Protein AF-A0A0A9WDW1-F1 (afdb_monomer_lite)

Sequence (105 aa):
MSRFLSSVKDNNLRFVALELFNQYATLYNDTVQEHQTVILSCLKDTDLYIRRRALRLTVRLINADNVRLLVPDLIAYLHVCVDELREEVTRQICDVIETQSPSEE

Organism: Lygus hesperus (NCBI:txid30085)

InterPro domains:
  IPR002553 Clathrin/coatomer adapt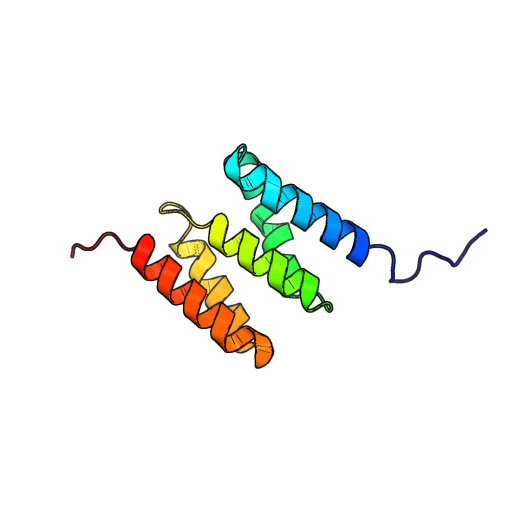or, adaptin-like, N-terminal [PF01602] (3-100)
  IPR011989 Armadillo-like helical [G3DSA:1.25.10.10] (1-105)
  IPR016024 Armadillo-type fold [SSF48371] (5-101)
  IPR050840 Adaptor Complexes Large Subunit [PTHR22780] (2-104)

pLDDT: mean 82.16, std 13.89, range [39.56, 94.81]

Structure (mmCIF, N/CA/C/O backbone):
data_AF-A0A0A9WDW1-F1
#
_entry.id   AF-A0A0A9WDW1-F1
#
loop_
_atom_site.group_PDB
_atom_site.id
_atom_site.type_symbol
_atom_site.label_atom_id
_atom_site.label_alt_id
_atom_site.label_comp_id
_atom_site.label_asym_id
_atom_site.label_entity_id
_atom_site.label_seq_id
_atom_site.pdbx_PDB_ins_code
_atom_site.Cartn_x
_atom_site.Cartn_y
_atom_site.Cartn_z
_atom_site.occupancy
_atom_site.B_iso_or_equiv
_atom_site.auth_seq_id
_atom_site.auth_comp_id
_atom_site.auth_asym_id
_atom_site.auth_atom_id
_atom_site.pdbx_PDB_model_num
ATOM 1 N N . MET A 1 1 ? 17.239 20.654 -28.107 1.00 41.22 1 MET A N 1
ATOM 2 C CA . MET A 1 1 ? 16.685 20.543 -26.736 1.00 41.22 1 MET A CA 1
ATOM 3 C C . MET A 1 1 ? 15.321 19.849 -26.754 1.00 41.22 1 MET A C 1
ATOM 5 O O . MET A 1 1 ? 14.325 20.402 -26.317 1.00 41.22 1 MET A O 1
ATOM 9 N N . SER A 1 2 ? 15.251 18.638 -27.299 1.00 46.22 2 SER A N 1
ATOM 10 C CA . SER A 1 2 ? 14.019 17.848 -27.358 1.00 46.22 2 SER A CA 1
ATOM 11 C C . SER A 1 2 ? 14.440 16.387 -27.496 1.00 46.22 2 SER A C 1
ATOM 13 O O . SER A 1 2 ? 15.377 16.134 -28.250 1.00 46.22 2 SER A O 1
ATOM 15 N N . ARG A 1 3 ? 13.786 15.469 -26.767 1.00 50.03 3 ARG A N 1
ATOM 16 C CA . ARG A 1 3 ? 14.089 14.019 -26.610 1.00 50.03 3 ARG A CA 1
ATOM 17 C C . ARG A 1 3 ? 14.959 13.575 -25.417 1.00 50.03 3 ARG A C 1
ATOM 19 O O . ARG A 1 3 ? 15.800 12.703 -25.570 1.00 50.03 3 ARG A O 1
ATOM 26 N N . PHE A 1 4 ? 14.701 14.090 -24.214 1.00 41.72 4 PHE A N 1
ATOM 27 C CA . PHE A 1 4 ? 15.207 13.470 -22.968 1.00 41.72 4 PHE A CA 1
ATOM 28 C C . PHE A 1 4 ? 14.108 13.023 -21.990 1.00 41.72 4 PHE A C 1
ATOM 30 O O . PHE A 1 4 ? 14.408 12.531 -20.910 1.00 41.72 4 PHE A O 1
ATOM 37 N N . LEU A 1 5 ? 12.829 13.180 -22.350 1.00 44.25 5 LEU A N 1
ATOM 38 C CA . LEU A 1 5 ? 11.694 12.926 -21.453 1.00 44.25 5 LEU A CA 1
ATOM 39 C C . LEU A 1 5 ? 10.767 11.815 -21.958 1.00 44.25 5 LEU A C 1
ATOM 41 O O . LEU A 1 5 ? 9.569 11.863 -21.708 1.00 44.25 5 LEU A O 1
ATOM 45 N N . SER A 1 6 ? 11.277 10.832 -22.699 1.00 47.56 6 SER A N 1
ATOM 46 C CA . SER A 1 6 ? 10.471 9.656 -23.024 1.00 47.56 6 SER A CA 1
ATOM 47 C C . SER A 1 6 ? 10.662 8.604 -21.932 1.00 47.56 6 SER A C 1
ATOM 49 O O . SER A 1 6 ? 11.727 8.005 -21.819 1.00 47.56 6 SER A O 1
ATOM 51 N N . SER A 1 7 ? 9.614 8.386 -21.140 1.00 51.38 7 SER A N 1
ATOM 52 C CA . SER A 1 7 ? 9.385 7.202 -20.297 1.00 51.38 7 SER A CA 1
ATOM 53 C C . SER A 1 7 ? 10.078 7.092 -18.930 1.00 51.38 7 SER A C 1
ATOM 55 O O . SER A 1 7 ? 9.556 6.382 -18.081 1.00 51.38 7 SER A O 1
ATOM 57 N N . VAL A 1 8 ? 11.184 7.792 -18.653 1.00 50.84 8 VAL A N 1
ATOM 58 C CA . VAL A 1 8 ? 11.873 7.725 -17.334 1.00 50.84 8 VAL A CA 1
ATOM 59 C C . VAL A 1 8 ? 11.316 8.740 -16.314 1.00 50.84 8 VAL A C 1
ATOM 61 O O . VAL A 1 8 ? 11.556 8.630 -15.113 1.00 50.84 8 VAL A O 1
ATOM 64 N N . LYS A 1 9 ? 10.554 9.744 -16.771 1.00 53.03 9 LYS A N 1
ATOM 65 C CA . LYS A 1 9 ? 10.243 10.945 -15.976 1.00 53.03 9 LYS A CA 1
ATOM 66 C C . LYS A 1 9 ? 9.099 10.808 -14.963 1.00 53.03 9 LYS A C 1
ATOM 68 O O . LYS A 1 9 ? 9.038 11.632 -14.060 1.00 53.03 9 LYS A O 1
ATOM 73 N N . ASP A 1 10 ? 8.260 9.780 -15.056 1.00 65.62 10 ASP A N 1
ATOM 74 C CA . ASP A 1 10 ? 7.098 9.6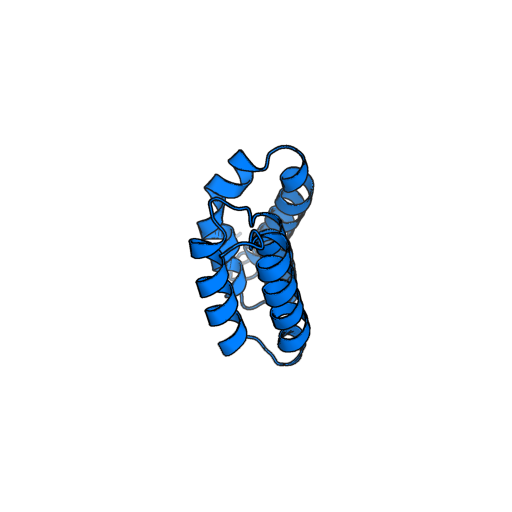41 -14.163 1.00 65.62 10 ASP A CA 1
ATOM 75 C C . ASP A 1 10 ? 7.325 8.669 -12.999 1.00 65.62 10 ASP A C 1
ATOM 77 O O . ASP A 1 10 ? 6.774 8.883 -11.923 1.00 65.62 10 ASP A O 1
ATOM 81 N N . ASN A 1 11 ? 8.197 7.664 -13.141 1.00 66.31 11 ASN A N 1
ATOM 82 C CA . ASN A 1 11 ? 8.457 6.700 -12.062 1.00 66.31 11 ASN A CA 1
ATOM 83 C C . ASN A 1 11 ? 9.172 7.353 -10.876 1.00 66.31 11 ASN A C 1
ATOM 85 O O . ASN A 1 11 ? 8.757 7.172 -9.736 1.00 66.31 11 ASN A O 1
ATOM 89 N N . ASN A 1 12 ? 10.188 8.183 -11.133 1.00 76.19 12 ASN A N 1
ATOM 90 C CA . ASN A 1 12 ? 10.893 8.902 -10.068 1.00 76.19 12 ASN A CA 1
ATOM 91 C C . ASN A 1 12 ? 9.968 9.887 -9.333 1.00 76.19 12 ASN A C 1
ATOM 93 O O . ASN A 1 12 ? 10.057 10.021 -8.115 1.00 76.19 12 ASN A O 1
ATOM 97 N N . LEU A 1 13 ? 9.048 10.546 -10.049 1.00 77.88 13 LEU A N 1
ATOM 98 C CA . LEU A 1 13 ? 8.056 11.437 -9.440 1.00 77.88 13 LEU A CA 1
ATOM 99 C C . LEU A 1 13 ? 7.027 10.660 -8.613 1.00 77.88 13 LEU A C 1
ATOM 101 O O . LEU A 1 13 ? 6.764 11.046 -7.478 1.00 77.88 13 LEU A O 1
ATOM 105 N N . ARG A 1 14 ? 6.498 9.539 -9.128 1.00 76.19 14 ARG A N 1
ATOM 106 C CA . ARG A 1 14 ? 5.613 8.640 -8.363 1.00 76.19 14 ARG A CA 1
ATOM 107 C C . ARG A 1 14 ? 6.303 8.101 -7.120 1.00 76.19 14 ARG A C 1
ATOM 109 O O . ARG A 1 14 ? 5.705 8.068 -6.053 1.00 76.19 14 ARG A O 1
ATOM 116 N N . PHE A 1 15 ? 7.568 7.721 -7.244 1.00 77.12 15 PHE A N 1
ATOM 117 C CA . PHE A 1 15 ? 8.368 7.217 -6.139 1.00 77.12 15 PHE A CA 1
ATOM 118 C C . PHE A 1 15 ? 8.518 8.256 -5.023 1.00 77.12 15 PHE A C 1
ATOM 120 O O . PHE A 1 15 ? 8.276 7.932 -3.861 1.00 77.12 15 PHE A O 1
ATOM 127 N N . VAL A 1 16 ? 8.860 9.502 -5.371 1.00 81.38 16 VAL A N 1
ATOM 128 C CA . VAL A 1 16 ? 8.960 10.611 -4.408 1.00 81.38 16 VAL A CA 1
ATOM 129 C C . VAL A 1 16 ? 7.588 10.960 -3.828 1.00 81.38 16 VAL A C 1
ATOM 131 O O . VAL A 1 16 ? 7.475 11.145 -2.622 1.00 81.38 16 VAL A O 1
ATOM 134 N N . ALA 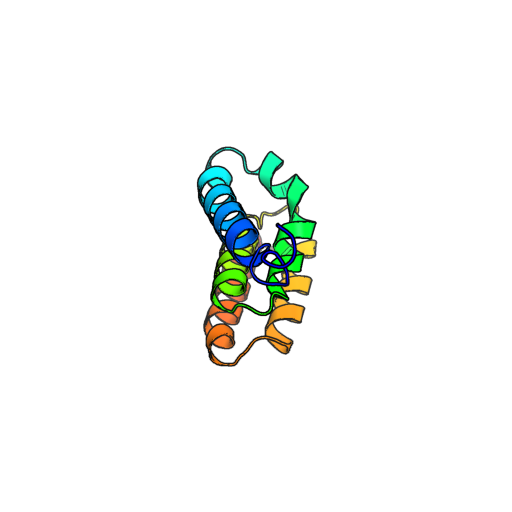A 1 17 ? 6.533 10.996 -4.644 1.00 80.88 17 ALA A N 1
ATOM 135 C CA . ALA A 1 17 ? 5.178 11.272 -4.172 1.00 80.88 17 ALA A CA 1
ATOM 136 C C . ALA A 1 17 ? 4.693 10.217 -3.165 1.00 80.88 17 ALA A C 1
ATOM 138 O O . ALA A 1 17 ? 4.170 10.570 -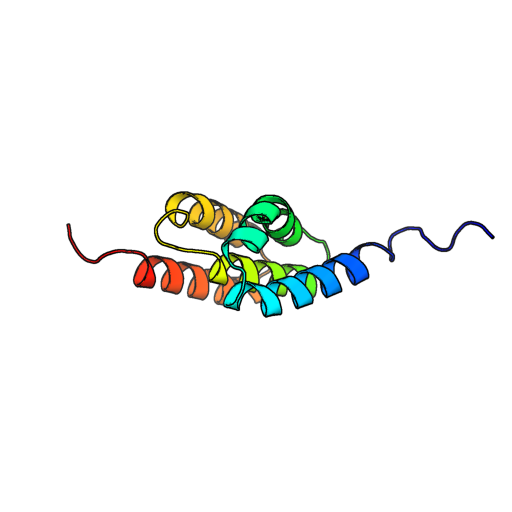2.112 1.00 80.88 17 ALA A O 1
ATOM 139 N N . LEU A 1 18 ? 4.922 8.929 -3.440 1.00 80.81 18 LEU A N 1
ATOM 140 C CA . LEU A 1 18 ? 4.593 7.844 -2.512 1.00 80.81 18 LEU A CA 1
ATOM 141 C C . LEU A 1 18 ? 5.421 7.916 -1.226 1.00 80.81 18 LEU A C 1
ATOM 143 O O . LEU A 1 18 ? 4.893 7.618 -0.158 1.00 80.81 18 LEU A O 1
ATOM 147 N N . GLU A 1 19 ? 6.695 8.306 -1.304 1.00 85.31 19 GLU A N 1
ATOM 148 C CA . GLU A 1 19 ? 7.533 8.520 -0.118 1.00 85.31 19 GLU A CA 1
ATOM 149 C C . GLU A 1 19 ? 6.957 9.633 0.765 1.00 85.31 19 GLU A C 1
ATOM 151 O O . GLU A 1 19 ? 6.758 9.435 1.963 1.00 85.31 19 GLU A O 1
ATOM 156 N N . LEU A 1 20 ? 6.610 10.772 0.159 1.00 84.19 20 LEU A N 1
ATOM 157 C CA . LEU A 1 20 ? 5.987 11.889 0.860 1.00 84.19 20 LEU A CA 1
ATOM 158 C C . LEU A 1 20 ? 4.655 11.457 1.476 1.00 84.19 20 LEU A C 1
ATOM 160 O O . LEU A 1 20 ? 4.458 11.627 2.675 1.00 84.19 20 LEU A O 1
ATOM 164 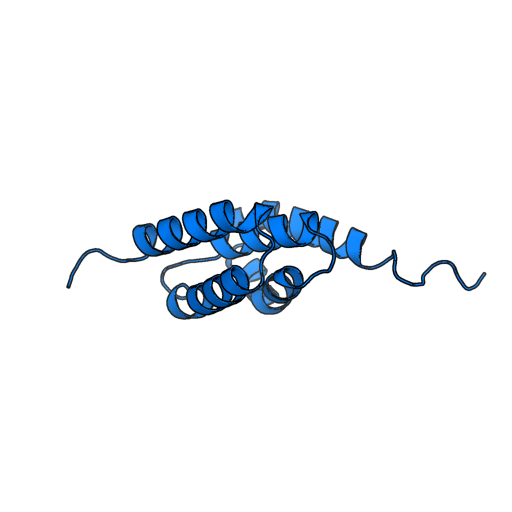N N . PHE A 1 21 ? 3.761 10.824 0.715 1.00 84.81 21 PHE A N 1
ATOM 165 C CA . PHE A 1 21 ? 2.479 10.372 1.256 1.00 84.81 21 PHE A CA 1
ATOM 166 C C . PHE A 1 21 ? 2.633 9.387 2.417 1.00 84.81 21 PHE A C 1
ATOM 168 O O . PHE A 1 21 ? 1.886 9.490 3.386 1.00 84.81 21 PHE A O 1
ATOM 175 N N . ASN A 1 22 ? 3.625 8.492 2.391 1.00 79.69 22 ASN A N 1
ATOM 176 C CA . ASN A 1 22 ? 3.910 7.619 3.533 1.00 79.69 22 ASN A CA 1
ATOM 177 C C . ASN A 1 22 ? 4.326 8.403 4.791 1.00 79.69 22 ASN A C 1
ATOM 179 O O . ASN A 1 22 ? 3.923 8.033 5.895 1.00 79.69 22 ASN A O 1
ATOM 183 N N . GLN A 1 23 ? 5.083 9.494 4.641 1.00 82.31 23 GLN A N 1
ATOM 184 C CA . GLN A 1 23 ? 5.452 10.377 5.755 1.00 82.31 23 GLN A CA 1
ATOM 185 C C . GLN A 1 23 ? 4.241 11.173 6.275 1.00 82.31 23 GLN A C 1
ATOM 187 O O . GLN A 1 23 ? 4.028 11.277 7.486 1.00 82.31 23 GLN A O 1
ATOM 192 N N . TYR A 1 24 ? 3.412 11.697 5.368 1.00 81.81 24 TYR A N 1
ATOM 193 C CA . TYR A 1 24 ? 2.262 12.537 5.711 1.00 81.81 24 TYR A CA 1
ATOM 194 C C . TYR A 1 24 ? 1.035 11.751 6.192 1.00 81.81 24 TYR A C 1
ATOM 196 O O . TYR A 1 24 ? 0.248 12.304 6.956 1.00 81.81 24 TYR A O 1
ATOM 204 N N . ALA A 1 25 ? 0.890 10.465 5.852 1.00 80.19 25 ALA A N 1
ATOM 205 C CA . ALA A 1 25 ? -0.264 9.638 6.235 1.00 80.19 25 ALA A CA 1
ATOM 206 C C . ALA A 1 25 ? -0.479 9.517 7.757 1.00 80.19 25 ALA A C 1
ATOM 208 O O . ALA A 1 25 ? -1.571 9.168 8.197 1.00 80.19 25 ALA A O 1
ATOM 209 N N . THR A 1 26 ? 0.552 9.787 8.567 1.00 75.88 26 THR A N 1
ATOM 210 C CA . THR A 1 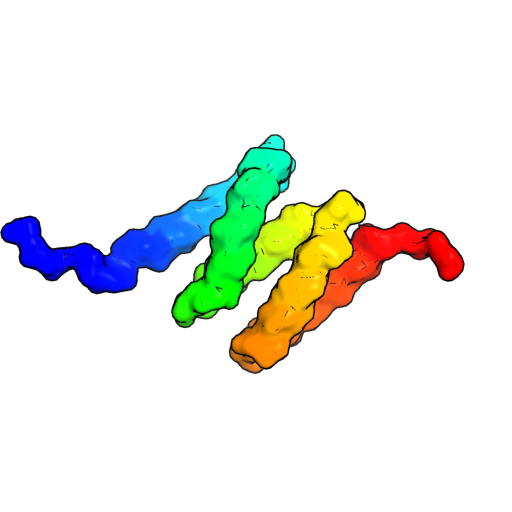26 ? 0.447 9.878 10.039 1.00 75.88 26 THR A CA 1
ATOM 211 C C . THR A 1 26 ? -0.233 11.148 10.535 1.00 75.88 26 THR A C 1
ATOM 213 O O . THR A 1 26 ? -0.859 11.118 11.586 1.00 75.88 26 THR A O 1
ATOM 216 N N . LEU A 1 27 ? -0.045 12.265 9.832 1.00 76.81 27 LEU A N 1
ATOM 217 C CA . LEU A 1 27 ? -0.426 13.602 10.298 1.00 76.81 27 LEU A CA 1
ATOM 218 C C . LEU A 1 27 ? -1.636 14.163 9.541 1.00 76.81 27 LEU A C 1
ATOM 220 O O . LEU A 1 27 ? -2.380 14.959 10.099 1.00 76.81 27 LEU A O 1
ATOM 224 N N . TYR A 1 28 ? -1.834 13.743 8.289 1.00 81.50 28 TYR A N 1
ATOM 225 C CA . TYR A 1 28 ? -2.852 14.270 7.377 1.00 81.50 28 TYR A CA 1
ATOM 226 C C . TYR A 1 28 ? -3.544 13.126 6.629 1.00 81.50 28 TYR A C 1
ATOM 228 O O . TYR A 1 28 ? -3.503 13.059 5.401 1.00 81.50 28 TYR A O 1
ATOM 236 N N . ASN A 1 29 ? -4.123 12.178 7.373 1.00 79.12 29 ASN A N 1
ATOM 237 C CA . ASN A 1 29 ? -4.731 10.983 6.782 1.00 79.12 29 ASN A CA 1
ATOM 238 C C . ASN A 1 29 ? -5.825 11.353 5.767 1.00 79.12 29 ASN A C 1
ATOM 240 O O . ASN A 1 29 ? -5.757 10.899 4.629 1.00 79.12 29 ASN A O 1
ATOM 244 N N . ASP A 1 30 ? -6.729 12.263 6.137 1.00 81.19 30 ASP A N 1
ATOM 245 C CA . ASP A 1 30 ? -7.855 12.702 5.303 1.00 81.19 30 ASP A CA 1
ATOM 246 C C . ASP A 1 30 ? -7.394 13.245 3.941 1.00 81.19 30 ASP A C 1
ATOM 248 O O . ASP A 1 30 ? -7.879 12.822 2.896 1.00 81.19 30 ASP A O 1
ATOM 252 N N . THR A 1 31 ? -6.374 14.109 3.929 1.00 81.81 31 THR A N 1
ATOM 253 C CA . THR A 1 31 ? -5.815 14.669 2.688 1.00 81.81 31 THR A CA 1
ATOM 254 C C . THR A 1 31 ? -5.151 13.602 1.820 1.00 81.81 31 THR A C 1
ATOM 256 O O . THR A 1 31 ? -5.229 13.650 0.596 1.00 81.81 31 THR A O 1
ATOM 259 N N . VAL A 1 32 ? -4.485 12.613 2.423 1.00 83.19 32 VAL A N 1
ATOM 260 C CA . VAL A 1 32 ? -3.892 11.510 1.652 1.00 83.19 32 VAL A CA 1
ATOM 261 C C . VAL A 1 32 ? -4.985 10.594 1.086 1.00 83.19 32 VAL A C 1
ATOM 263 O O . VAL A 1 32 ? -4.836 10.095 -0.032 1.00 83.19 32 VAL A O 1
ATOM 266 N N . GLN A 1 33 ? -6.101 10.413 1.800 1.00 82.50 33 GLN A N 1
ATOM 267 C CA . GLN A 1 33 ? -7.248 9.648 1.307 1.00 82.50 33 GLN A CA 1
ATOM 268 C C . GLN A 1 33 ? -7.899 10.282 0.069 1.00 82.50 33 GLN A C 1
ATOM 270 O O . GLN A 1 33 ? -8.325 9.548 -0.820 1.00 82.50 33 GLN A O 1
ATOM 275 N N . GLU A 1 34 ? -7.886 11.610 -0.087 1.00 86.50 34 GLU A N 1
ATOM 276 C CA . GLU A 1 34 ? -8.360 12.268 -1.322 1.00 86.50 34 GLU A CA 1
ATOM 277 C C . GLU A 1 34 ? -7.599 11.798 -2.581 1.00 86.50 34 GLU A C 1
ATOM 279 O O . GLU A 1 34 ? -8.133 11.807 -3.692 1.00 86.50 34 GLU A O 1
ATOM 284 N N . HIS A 1 35 ? -6.361 11.320 -2.417 1.00 85.94 35 HIS A N 1
ATOM 285 C CA . HIS A 1 35 ? -5.514 10.797 -3.492 1.00 85.94 35 HIS A CA 1
ATOM 286 C C . HIS A 1 35 ? -5.520 9.261 -3.607 1.00 85.94 35 HIS A C 1
ATOM 288 O O . HIS A 1 35 ? -4.724 8.693 -4.362 1.00 85.94 35 HIS A O 1
ATOM 294 N N . GLN A 1 36 ? -6.424 8.569 -2.908 1.00 85.62 36 GLN A N 1
ATOM 295 C CA . GLN A 1 36 ? -6.513 7.103 -2.857 1.00 85.62 36 GLN A CA 1
ATOM 296 C C . GLN A 1 36 ? -6.564 6.445 -4.244 1.00 85.62 36 GLN A C 1
ATOM 298 O O . GLN A 1 36 ? -5.891 5.441 -4.474 1.00 85.62 36 GLN A O 1
ATOM 303 N N . THR A 1 37 ? -7.292 7.025 -5.200 1.00 86.00 37 THR A N 1
ATOM 304 C CA . THR A 1 37 ? -7.388 6.504 -6.577 1.00 86.00 37 THR A CA 1
ATOM 305 C C . THR A 1 37 ? -6.032 6.476 -7.289 1.00 86.00 37 THR A C 1
ATOM 307 O O . THR A 1 37 ? -5.696 5.501 -7.965 1.00 86.00 37 THR A O 1
ATOM 310 N N . VAL A 1 38 ? -5.211 7.512 -7.092 1.00 86.62 38 VAL A N 1
ATOM 311 C CA . VAL A 1 38 ? -3.851 7.593 -7.638 1.00 86.62 38 VAL A CA 1
ATOM 312 C C . VAL A 1 38 ? -2.953 6.560 -6.963 1.00 86.62 38 VAL A C 1
ATOM 314 O O . VAL A 1 38 ? -2.200 5.865 -7.644 1.00 86.62 38 VAL A O 1
ATOM 317 N N . ILE A 1 39 ? -3.063 6.399 -5.644 1.00 88.31 39 ILE A N 1
ATOM 318 C CA . ILE A 1 39 ? -2.278 5.415 -4.887 1.00 88.31 39 ILE A CA 1
ATOM 319 C C . ILE A 1 39 ? -2.601 3.988 -5.353 1.00 88.31 39 ILE A C 1
ATOM 321 O O . ILE A 1 39 ? -1.683 3.226 -5.657 1.00 88.31 39 ILE A O 1
ATOM 325 N N . LEU A 1 40 ? -3.882 3.644 -5.511 1.00 88.94 40 LEU A N 1
ATOM 326 C CA . LEU A 1 40 ? -4.307 2.337 -6.025 1.00 88.94 40 LEU A CA 1
ATOM 327 C C . LEU A 1 40 ? -3.828 2.090 -7.460 1.00 88.94 40 LEU A C 1
ATOM 329 O O . LEU A 1 40 ? -3.451 0.970 -7.803 1.00 88.94 40 LEU A O 1
ATOM 333 N N . SER A 1 41 ? -3.769 3.128 -8.300 1.00 88.12 41 SER A N 1
ATOM 334 C CA . SER A 1 41 ? -3.221 3.001 -9.656 1.00 88.12 41 SER A CA 1
ATOM 335 C C . SER A 1 41 ? -1.739 2.591 -9.656 1.00 88.12 41 SER A C 1
ATOM 337 O O . SER A 1 41 ? -1.316 1.815 -10.515 1.00 88.12 41 SER A O 1
ATOM 339 N N . CYS A 1 42 ? -0.970 3.013 -8.644 1.00 89.62 42 CYS A N 1
ATOM 340 C CA . CYS A 1 42 ? 0.443 2.662 -8.489 1.00 89.62 42 CYS A CA 1
ATOM 341 C C . CYS A 1 42 ? 0.666 1.182 -8.131 1.00 89.62 42 CYS A C 1
ATOM 343 O O . CYS A 1 42 ? 1.765 0.671 -8.347 1.00 89.62 42 CYS A O 1
ATOM 345 N N . LEU A 1 43 ? -0.358 0.452 -7.666 1.00 89.69 43 LEU A N 1
ATOM 346 C CA . LEU A 1 43 ? -0.275 -1.008 -7.506 1.00 89.69 43 LEU A CA 1
ATOM 347 C C . LEU A 1 43 ? -0.079 -1.722 -8.853 1.00 89.69 43 LEU A C 1
ATOM 349 O O . LEU A 1 43 ? 0.440 -2.834 -8.901 1.00 89.69 43 LEU A O 1
ATOM 353 N N . LYS A 1 44 ? -0.454 -1.077 -9.963 1.00 87.62 44 LYS A N 1
ATOM 354 C CA . LYS A 1 44 ? -0.308 -1.606 -11.326 1.00 87.62 44 LYS A CA 1
ATOM 355 C C . LYS A 1 44 ? 0.939 -1.078 -12.050 1.00 87.62 44 LYS A C 1
ATOM 357 O O . LYS A 1 44 ? 1.125 -1.405 -13.220 1.00 87.62 44 LYS A O 1
ATOM 362 N N . ASP A 1 45 ? 1.785 -0.278 -11.391 1.00 89.00 45 ASP A N 1
ATOM 363 C CA . ASP A 1 45 ? 2.982 0.322 -12.007 1.00 89.00 45 ASP A CA 1
ATOM 364 C C . ASP A 1 45 ? 3.952 -0.761 -12.508 1.00 89.00 45 ASP A C 1
ATOM 366 O O . ASP A 1 45 ? 3.960 -1.865 -11.995 1.00 89.00 45 ASP A O 1
ATOM 370 N N . THR A 1 46 ? 4.780 -0.522 -13.517 1.00 87.12 46 THR A N 1
ATOM 371 C CA . THR A 1 46 ? 5.764 -1.525 -13.969 1.00 87.12 46 THR A CA 1
ATOM 372 C C . THR A 1 46 ? 6.880 -1.790 -12.952 1.00 87.12 46 THR A C 1
ATOM 374 O O . THR A 1 46 ? 7.496 -2.852 -12.995 1.00 87.12 46 THR A O 1
ATOM 377 N N . ASP A 1 47 ? 7.143 -0.847 -12.044 1.00 88.25 47 ASP A N 1
ATOM 378 C CA . ASP A 1 47 ? 8.227 -0.922 -11.065 1.00 88.25 47 ASP A CA 1
ATOM 379 C C . ASP A 1 47 ? 7.776 -1.580 -9.748 1.00 88.25 47 ASP A C 1
ATOM 381 O O . ASP A 1 47 ? 6.879 -1.100 -9.047 1.00 88.25 47 ASP A O 1
ATOM 385 N N . LEU A 1 48 ? 8.453 -2.668 -9.371 1.00 87.69 48 LEU A N 1
ATOM 386 C CA . LEU A 1 48 ? 8.183 -3.424 -8.148 1.00 87.69 48 LEU A CA 1
ATOM 387 C C . LEU A 1 48 ? 8.329 -2.581 -6.869 1.00 87.69 48 LEU A C 1
ATOM 389 O O . LEU A 1 48 ? 7.570 -2.771 -5.915 1.00 87.69 48 LEU A O 1
ATOM 393 N N . TYR A 1 49 ? 9.277 -1.642 -6.827 1.00 89.62 49 TYR A N 1
ATOM 394 C CA . TYR A 1 49 ? 9.486 -0.774 -5.668 1.00 89.62 49 TYR A CA 1
ATOM 395 C C . TYR A 1 49 ? 8.337 0.221 -5.497 1.00 89.62 49 TYR A C 1
ATOM 397 O O . TYR A 1 49 ? 7.914 0.473 -4.364 1.00 89.62 49 TYR A O 1
ATOM 405 N N . ILE A 1 50 ? 7.798 0.744 -6.603 1.00 89.50 50 ILE A N 1
ATOM 406 C CA . ILE A 1 50 ? 6.608 1.606 -6.596 1.00 89.50 50 ILE A CA 1
ATOM 407 C C . ILE A 1 50 ? 5.402 0.810 -6.098 1.00 89.50 50 ILE A C 1
ATOM 409 O O . ILE A 1 50 ? 4.725 1.259 -5.171 1.00 89.50 50 ILE A O 1
ATOM 413 N N . ARG A 1 51 ? 5.195 -0.409 -6.615 1.00 90.88 51 ARG A N 1
ATOM 414 C CA . ARG A 1 51 ? 4.114 -1.295 -6.154 1.00 90.88 51 ARG A CA 1
ATOM 415 C C . ARG A 1 51 ? 4.185 -1.576 -4.656 1.00 90.88 51 ARG A C 1
ATOM 417 O O . ARG A 1 51 ? 3.182 -1.438 -3.964 1.00 90.88 51 ARG A O 1
ATOM 424 N N . ARG A 1 52 ? 5.368 -1.932 -4.136 1.00 90.31 52 ARG A N 1
ATOM 425 C CA . ARG A 1 52 ? 5.579 -2.193 -2.697 1.00 90.31 52 ARG A CA 1
ATOM 426 C C . ARG A 1 52 ? 5.217 -0.990 -1.830 1.00 90.31 52 ARG A C 1
ATOM 428 O O . ARG A 1 52 ? 4.609 -1.146 -0.776 1.00 90.31 52 ARG A O 1
ATOM 435 N N . ARG A 1 53 ? 5.591 0.215 -2.256 1.00 90.00 53 ARG A N 1
ATOM 436 C CA . ARG A 1 53 ? 5.299 1.448 -1.507 1.00 90.00 53 ARG A CA 1
ATOM 437 C C . ARG A 1 53 ? 3.831 1.823 -1.561 1.00 90.00 53 ARG A C 1
ATOM 439 O O . ARG A 1 53 ? 3.285 2.216 -0.535 1.00 90.00 53 ARG A O 1
ATOM 446 N N . ALA A 1 54 ? 3.212 1.682 -2.730 1.00 91.50 54 ALA A N 1
ATOM 447 C CA . ALA A 1 54 ? 1.781 1.874 -2.898 1.00 91.50 54 ALA A CA 1
ATOM 448 C C . ALA A 1 54 ? 1.002 0.907 -2.001 1.00 91.50 54 ALA A C 1
ATOM 450 O O . ALA A 1 54 ? 0.145 1.355 -1.257 1.00 91.50 54 ALA A O 1
ATOM 451 N N . LEU A 1 55 ? 1.382 -0.375 -1.971 1.00 92.38 55 LEU A N 1
ATOM 452 C CA . LEU A 1 55 ? 0.780 -1.383 -1.099 1.00 92.38 55 LEU A CA 1
ATOM 453 C C . LEU A 1 55 ? 0.851 -0.984 0.381 1.00 92.38 55 LEU A C 1
ATOM 455 O O . LEU A 1 55 ? -0.177 -0.933 1.052 1.00 92.38 55 LEU A O 1
ATOM 459 N N . ARG A 1 56 ? 2.047 -0.645 0.877 1.00 90.62 56 ARG A N 1
ATOM 460 C CA . ARG A 1 56 ? 2.239 -0.222 2.276 1.00 90.62 56 ARG A CA 1
ATOM 461 C C . ARG A 1 56 ? 1.410 1.008 2.627 1.00 90.62 56 ARG A C 1
ATOM 463 O O . ARG A 1 56 ? 0.836 1.068 3.712 1.00 90.62 56 ARG A O 1
ATOM 470 N N . LEU A 1 57 ? 1.335 1.966 1.707 1.00 90.44 57 LEU A N 1
ATOM 471 C CA . LEU A 1 57 ? 0.527 3.163 1.883 1.00 90.44 57 LEU A CA 1
ATOM 472 C C . LEU A 1 57 ? -0.967 2.828 1.889 1.00 90.44 57 LEU A C 1
ATOM 474 O O . LEU A 1 57 ? -1.663 3.257 2.798 1.00 90.44 57 LEU A O 1
ATOM 478 N N . THR A 1 58 ? -1.452 2.031 0.934 1.00 91.56 58 THR A N 1
ATOM 479 C CA . THR A 1 58 ? -2.853 1.595 0.870 1.00 91.56 58 THR A CA 1
ATOM 480 C C . THR A 1 58 ? -3.263 0.910 2.163 1.00 91.56 58 THR A C 1
ATOM 482 O O . THR A 1 58 ? -4.245 1.324 2.761 1.00 91.56 58 THR A O 1
ATOM 485 N N . VAL A 1 59 ? -2.485 -0.065 2.636 1.00 90.38 59 VAL A N 1
ATOM 486 C CA . VAL A 1 59 ? -2.750 -0.790 3.890 1.00 90.38 59 VAL A CA 1
ATOM 487 C C . VAL A 1 59 ? -2.836 0.159 5.083 1.00 90.38 59 VAL A C 1
ATOM 489 O O . VAL A 1 59 ? -3.731 0.036 5.910 1.00 90.38 59 VAL A O 1
ATOM 492 N N . ARG A 1 60 ? -1.952 1.156 5.146 1.00 88.75 60 ARG A N 1
ATOM 493 C CA . ARG A 1 60 ? -1.943 2.163 6.212 1.00 88.75 60 ARG A CA 1
ATOM 494 C C . ARG A 1 60 ? -3.118 3.142 6.160 1.00 88.75 60 ARG A C 1
ATOM 496 O O . ARG A 1 60 ? -3.471 3.713 7.187 1.00 88.75 60 ARG A O 1
ATOM 503 N N . LEU A 1 61 ? -3.686 3.378 4.982 1.00 88.69 61 LEU A N 1
ATOM 504 C CA . LEU A 1 61 ? -4.868 4.226 4.814 1.00 88.69 61 LEU A CA 1
ATOM 505 C C . LEU A 1 61 ? -6.169 3.479 5.118 1.00 88.69 61 LEU A C 1
ATOM 507 O O . LEU A 1 61 ? -7.221 4.116 5.168 1.00 88.69 61 LEU A O 1
ATOM 511 N N . ILE A 1 62 ? -6.117 2.156 5.312 1.00 89.81 62 ILE A N 1
ATOM 512 C CA . ILE A 1 62 ? -7.311 1.386 5.639 1.00 89.81 62 ILE A CA 1
ATOM 513 C C . ILE A 1 62 ? -7.773 1.700 7.065 1.00 89.81 62 ILE A C 1
ATOM 515 O O . ILE A 1 62 ? -6.996 1.656 8.017 1.00 89.81 62 ILE A O 1
ATOM 519 N N . ASN A 1 63 ? -9.061 1.993 7.194 1.00 88.50 63 ASN A N 1
ATOM 520 C CA . ASN A 1 63 ? -9.770 2.231 8.442 1.00 88.50 63 ASN A CA 1
ATOM 521 C C . ASN A 1 63 ? -11.174 1.595 8.383 1.00 88.50 63 ASN A C 1
ATOM 523 O O . ASN A 1 63 ? -11.570 1.026 7.361 1.00 88.50 63 ASN A O 1
ATOM 527 N N . ALA A 1 64 ? -11.940 1.705 9.468 1.00 86.75 64 ALA A N 1
ATOM 528 C CA . ALA A 1 64 ? -13.275 1.115 9.572 1.00 86.75 64 ALA A CA 1
ATOM 529 C C . ALA A 1 64 ? -14.257 1.601 8.485 1.00 86.75 64 ALA A C 1
ATOM 531 O O . ALA A 1 64 ? -15.128 0.839 8.062 1.00 86.75 64 ALA A O 1
ATOM 532 N N . ASP A 1 65 ? -14.089 2.830 7.990 1.00 86.94 65 ASP A N 1
ATOM 533 C CA . ASP A 1 65 ? -14.984 3.431 6.998 1.00 86.94 65 ASP A CA 1
ATOM 534 C C . ASP A 1 65 ? -14.708 2.921 5.578 1.00 86.94 65 ASP A C 1
ATOM 536 O O . ASP A 1 65 ? -15.622 2.813 4.757 1.00 86.94 65 ASP A O 1
ATOM 540 N N . ASN A 1 66 ? -13.450 2.588 5.269 1.00 87.88 66 ASN A N 1
ATOM 541 C CA . ASN A 1 66 ? -13.019 2.261 3.909 1.00 87.88 66 ASN A CA 1
ATOM 542 C C . ASN A 1 66 ? -12.532 0.810 3.721 1.00 87.88 66 ASN A C 1
ATOM 544 O O . ASN A 1 66 ? -12.311 0.394 2.580 1.00 87.88 66 ASN A O 1
ATOM 548 N N . VAL A 1 67 ? -12.419 0.005 4.786 1.00 89.81 67 VAL A N 1
ATOM 549 C CA . VAL A 1 67 ? -11.935 -1.388 4.717 1.00 89.81 67 VAL A CA 1
ATOM 550 C C . VAL A 1 67 ? -12.730 -2.235 3.723 1.00 89.81 67 VAL A C 1
ATOM 552 O O . VAL A 1 67 ? -12.148 -2.952 2.909 1.00 89.81 67 VAL A O 1
ATOM 555 N N . ARG A 1 68 ? -14.061 -2.096 3.707 1.00 89.56 68 ARG A N 1
ATOM 556 C CA . ARG A 1 68 ? -14.945 -2.841 2.793 1.00 89.56 68 ARG A CA 1
ATOM 557 C C . ARG A 1 68 ? -14.755 -2.449 1.325 1.00 89.56 68 ARG A C 1
ATOM 559 O O . ARG A 1 68 ? -15.092 -3.239 0.449 1.00 89.56 68 ARG A O 1
ATOM 566 N N . LEU A 1 69 ? -14.224 -1.254 1.064 1.00 89.50 69 LEU A N 1
ATOM 567 C CA . LEU A 1 69 ? -13.939 -0.751 -0.280 1.00 89.50 69 LEU A CA 1
ATOM 568 C C . LEU A 1 69 ? -12.534 -1.154 -0.741 1.00 89.50 69 LEU A C 1
ATOM 570 O O . LEU A 1 69 ? -12.366 -1.577 -1.878 1.00 89.50 69 LEU A O 1
ATOM 574 N N . LEU A 1 70 ? -11.538 -1.063 0.144 1.00 91.00 70 LEU A N 1
ATOM 575 C CA . LEU A 1 70 ? -10.129 -1.264 -0.204 1.00 91.00 70 LEU A CA 1
ATOM 576 C C . LEU A 1 70 ? -9.673 -2.727 -0.202 1.00 91.00 70 LEU A C 1
ATOM 578 O O . LEU A 1 70 ? -8.820 -3.103 -1.007 1.00 91.00 70 LEU A O 1
ATOM 582 N N . VAL A 1 71 ? -10.217 -3.567 0.682 1.00 91.56 71 VAL A N 1
ATOM 583 C CA . VAL A 1 71 ? -9.824 -4.985 0.761 1.00 91.56 71 VAL A CA 1
ATOM 584 C C . VAL A 1 71 ? -10.091 -5.742 -0.552 1.00 91.56 71 VAL A C 1
ATOM 586 O O . VAL A 1 71 ? -9.195 -6.467 -0.988 1.00 91.56 71 VAL A O 1
ATOM 589 N N . PRO A 1 72 ? -11.235 -5.567 -1.248 1.00 91.81 72 PRO A N 1
ATOM 590 C CA . PRO A 1 72 ? -11.452 -6.181 -2.560 1.00 91.81 72 PRO A CA 1
ATOM 591 C C . PRO A 1 72 ? -10.384 -5.818 -3.601 1.00 91.81 72 PRO A C 1
ATOM 593 O O . PRO A 1 72 ? -9.935 -6.696 -4.340 1.00 91.81 72 PRO A O 1
ATOM 596 N N . ASP A 1 73 ? -9.925 -4.562 -3.633 1.00 91.12 73 ASP A N 1
ATOM 597 C CA . ASP A 1 73 ? -8.857 -4.125 -4.540 1.00 91.12 73 ASP A CA 1
ATOM 598 C C . ASP A 1 73 ? -7.510 -4.776 -4.195 1.00 91.12 73 ASP A C 1
ATOM 600 O O . ASP A 1 73 ? -6.765 -5.180 -5.092 1.00 91.12 73 ASP A O 1
ATOM 604 N N . LEU A 1 74 ? -7.204 -4.942 -2.903 1.00 92.69 74 LEU A N 1
ATOM 605 C CA . LEU A 1 74 ? -6.007 -5.661 -2.457 1.00 92.69 74 LEU A CA 1
ATOM 606 C C . LEU A 1 74 ? -6.067 -7.153 -2.811 1.00 92.69 74 LEU A C 1
ATOM 608 O O . LEU A 1 74 ? -5.067 -7.718 -3.257 1.00 92.69 74 LEU A O 1
ATOM 612 N N . ILE A 1 75 ? -7.235 -7.787 -2.682 1.00 93.25 75 ILE A N 1
ATOM 613 C CA . ILE A 1 75 ? -7.447 -9.175 -3.115 1.00 93.25 75 ILE A CA 1
ATOM 614 C C . ILE A 1 75 ? -7.286 -9.281 -4.635 1.00 93.25 75 ILE A C 1
ATOM 616 O O . ILE A 1 75 ? -6.623 -10.195 -5.123 1.00 93.25 75 ILE A O 1
ATOM 620 N N . ALA A 1 76 ? -7.833 -8.342 -5.409 1.00 91.44 76 ALA A N 1
ATOM 621 C CA . ALA A 1 76 ? -7.632 -8.307 -6.856 1.00 91.44 76 ALA A CA 1
ATOM 622 C C . ALA A 1 76 ? -6.144 -8.144 -7.211 1.00 91.44 76 ALA A C 1
ATOM 624 O O . ALA A 1 76 ? -5.643 -8.823 -8.109 1.00 91.44 76 ALA A O 1
ATOM 625 N N . TYR A 1 77 ? -5.416 -7.304 -6.471 1.00 90.62 77 TYR A N 1
ATOM 626 C CA . TYR A 1 77 ? -3.973 -7.149 -6.625 1.00 90.62 77 TYR A CA 1
ATOM 627 C C . TYR A 1 77 ? -3.207 -8.443 -6.307 1.00 90.62 77 TYR A C 1
ATOM 629 O O . TYR A 1 77 ? -2.298 -8.800 -7.055 1.00 90.62 77 TYR A O 1
ATOM 637 N N . LEU A 1 78 ? -3.598 -9.189 -5.270 1.00 92.75 78 LEU A N 1
ATOM 638 C CA . LEU A 1 78 ? -2.979 -10.468 -4.899 1.00 92.75 78 LEU A CA 1
ATOM 639 C C . LEU A 1 78 ? -2.998 -11.495 -6.047 1.00 92.75 78 LEU A C 1
ATOM 641 O O . LEU A 1 78 ? -2.029 -12.231 -6.232 1.00 92.75 78 LEU A O 1
ATOM 645 N N . HIS A 1 79 ? -4.067 -11.517 -6.848 1.00 90.25 79 HIS A N 1
ATOM 646 C CA . HIS A 1 79 ? -4.198 -12.437 -7.984 1.00 90.25 79 HIS A CA 1
ATOM 647 C C . HIS A 1 79 ? -3.232 -12.128 -9.135 1.00 90.25 79 HIS A C 1
ATOM 649 O O . HIS A 1 79 ? -2.901 -13.021 -9.912 1.00 90.25 79 HIS A O 1
ATOM 655 N N . VAL A 1 80 ? -2.786 -10.876 -9.259 1.00 89.56 80 VAL A N 1
ATOM 656 C CA . VAL A 1 80 ? -1.907 -10.417 -10.348 1.00 89.56 80 VAL A CA 1
ATOM 657 C C . VAL A 1 80 ? -0.499 -10.060 -9.872 1.00 89.56 80 VAL A C 1
ATOM 659 O O . VAL A 1 80 ? 0.353 -9.693 -10.686 1.00 89.56 80 VAL A O 1
ATOM 662 N N . CYS A 1 81 ? -0.236 -10.126 -8.564 1.00 90.25 81 CYS A N 1
ATOM 663 C CA . CYS A 1 81 ? 1.070 -9.795 -8.018 1.00 90.25 81 CYS A CA 1
ATOM 664 C C . CYS A 1 81 ? 2.084 -10.911 -8.305 1.00 90.25 81 CYS A C 1
ATOM 666 O O . CYS A 1 81 ? 1.748 -12.096 -8.415 1.00 90.25 81 CYS A O 1
ATOM 668 N N . VAL A 1 82 ? 3.348 -10.506 -8.434 1.00 89.69 82 VAL A N 1
ATOM 669 C CA . VAL A 1 82 ? 4.473 -11.433 -8.583 1.00 89.69 82 VAL A CA 1
ATOM 670 C C . VAL A 1 82 ? 4.673 -12.235 -7.298 1.00 89.69 82 VAL A C 1
ATOM 672 O O . VAL A 1 82 ? 4.367 -11.753 -6.206 1.00 89.69 82 VAL A O 1
ATOM 675 N N . ASP A 1 83 ? 5.220 -13.441 -7.424 1.00 89.62 83 ASP A N 1
ATOM 676 C CA . ASP A 1 83 ? 5.386 -14.388 -6.313 1.00 89.62 83 ASP A CA 1
ATOM 677 C C . ASP A 1 83 ? 6.122 -13.765 -5.112 1.00 89.62 83 ASP A C 1
ATOM 679 O O . ASP A 1 83 ? 5.727 -13.962 -3.966 1.00 89.62 83 ASP A O 1
ATOM 683 N N . GLU A 1 84 ? 7.112 -12.911 -5.384 1.00 90.00 84 GLU A N 1
ATOM 684 C CA . GLU A 1 84 ? 7.920 -12.171 -4.401 1.00 90.00 84 GLU A CA 1
ATOM 685 C C . GLU A 1 84 ? 7.122 -11.201 -3.513 1.00 90.00 84 GLU A C 1
ATOM 687 O O . GLU A 1 84 ? 7.623 -10.763 -2.477 1.00 90.00 84 GLU A O 1
ATOM 692 N N . LEU A 1 85 ? 5.913 -10.806 -3.928 1.00 87.56 85 LEU A N 1
ATOM 693 C CA . LEU A 1 85 ? 5.010 -9.953 -3.146 1.00 87.56 85 LEU A CA 1
ATOM 694 C C . LEU A 1 85 ? 3.834 -10.715 -2.562 1.00 87.56 85 LEU A C 1
ATOM 696 O O . LEU A 1 85 ? 3.156 -10.181 -1.689 1.00 87.56 85 LEU A O 1
ATOM 700 N N . ARG A 1 86 ? 3.558 -11.930 -3.039 1.00 92.06 86 ARG A N 1
ATOM 701 C CA . ARG A 1 86 ? 2.316 -12.629 -2.710 1.00 92.06 86 ARG A CA 1
ATOM 702 C C . ARG A 1 86 ? 2.195 -12.885 -1.213 1.00 92.06 86 ARG A C 1
ATOM 704 O O . ARG A 1 86 ? 1.136 -12.645 -0.639 1.00 92.06 86 ARG A O 1
ATOM 711 N N . GLU A 1 87 ? 3.290 -13.284 -0.573 1.00 93.31 87 GLU A N 1
ATOM 712 C CA . GLU A 1 87 ? 3.337 -13.490 0.876 1.00 93.31 87 GLU A CA 1
ATOM 713 C C . GLU A 1 87 ? 3.119 -12.183 1.661 1.00 93.31 87 GLU A C 1
ATOM 715 O O . GLU A 1 87 ? 2.309 -12.153 2.585 1.00 93.31 87 GLU A O 1
ATOM 720 N N . GLU A 1 88 ? 3.793 -11.090 1.273 1.00 91.56 88 GLU A N 1
ATOM 721 C CA . GLU A 1 88 ? 3.649 -9.774 1.920 1.00 91.56 88 GLU A CA 1
ATOM 722 C C . GLU A 1 88 ? 2.213 -9.247 1.791 1.00 91.56 88 GLU A C 1
ATOM 724 O O . GLU A 1 88 ? 1.625 -8.830 2.787 1.00 91.56 88 GLU A O 1
ATOM 729 N N . VAL A 1 89 ? 1.627 -9.327 0.591 1.00 93.06 89 VAL A N 1
ATOM 730 C CA . VAL A 1 89 ? 0.248 -8.891 0.321 1.00 93.06 89 VAL A CA 1
ATOM 731 C C . VAL A 1 89 ? -0.752 -9.731 1.112 1.00 93.06 89 VAL A C 1
ATOM 733 O O . VAL A 1 89 ? -1.651 -9.173 1.730 1.00 93.06 89 VAL A O 1
ATOM 736 N N . THR A 1 90 ? -0.590 -11.058 1.127 1.00 94.81 90 THR A N 1
ATOM 737 C CA . THR A 1 90 ? -1.505 -11.960 1.848 1.00 94.81 90 THR A CA 1
ATOM 738 C C . THR A 1 90 ? -1.503 -11.646 3.337 1.00 94.81 90 THR A C 1
ATOM 740 O O . THR A 1 90 ? -2.566 -11.447 3.917 1.00 94.81 90 THR A O 1
ATOM 743 N N . ARG A 1 91 ? -0.311 -11.531 3.937 1.00 94.50 91 ARG A N 1
ATOM 744 C CA . ARG A 1 91 ? -0.156 -11.194 5.354 1.00 94.50 91 ARG A CA 1
ATOM 745 C C . ARG A 1 91 ? -0.830 -9.863 5.682 1.00 94.50 91 ARG A C 1
ATOM 747 O O . ARG A 1 91 ? -1.648 -9.811 6.586 1.00 94.50 91 ARG A O 1
ATOM 754 N N . GLN A 1 92 ? -0.562 -8.821 4.897 1.00 93.31 92 GLN A N 1
ATOM 755 C CA . GLN A 1 92 ? -1.144 -7.500 5.141 1.00 93.31 92 GLN A CA 1
ATOM 756 C C . GLN A 1 92 ? -2.668 -7.477 4.994 1.00 93.31 92 GLN A C 1
ATOM 758 O O . GLN A 1 92 ? -3.332 -6.770 5.744 1.00 93.31 92 GLN A O 1
ATOM 763 N N . ILE A 1 93 ? -3.236 -8.236 4.051 1.00 92.44 93 ILE A N 1
ATOM 764 C CA . ILE A 1 93 ? -4.694 -8.361 3.927 1.00 92.44 93 ILE A CA 1
ATOM 765 C C . ILE A 1 93 ? -5.278 -9.027 5.176 1.00 92.44 93 ILE A C 1
ATOM 767 O O . ILE A 1 93 ? -6.256 -8.519 5.717 1.00 92.44 93 ILE A O 1
ATOM 771 N N . CYS A 1 94 ? -4.682 -10.130 5.642 1.00 93.12 94 CYS A N 1
ATOM 772 C CA . CYS A 1 94 ? -5.108 -10.800 6.872 1.00 93.12 94 CYS A CA 1
ATOM 773 C C . CYS A 1 94 ? -5.035 -9.852 8.072 1.00 93.12 94 CYS A C 1
ATOM 775 O O . CYS A 1 94 ? -6.046 -9.665 8.743 1.00 93.12 94 CYS A O 1
ATOM 777 N N . ASP A 1 95 ? -3.897 -9.181 8.264 1.00 91.81 95 ASP A N 1
ATOM 778 C CA . ASP A 1 95 ? -3.690 -8.233 9.361 1.00 91.81 95 ASP A CA 1
ATOM 779 C C . ASP A 1 95 ? -4.752 -7.123 9.333 1.00 91.81 95 ASP A C 1
ATOM 781 O O . ASP A 1 95 ? -5.374 -6.816 10.347 1.00 91.81 95 ASP A O 1
ATOM 785 N N . VAL A 1 96 ? -5.016 -6.532 8.164 1.00 90.69 96 VAL A N 1
ATOM 786 C CA . VAL A 1 96 ? -6.036 -5.484 8.007 1.00 90.69 96 VAL A CA 1
ATOM 787 C C . VAL A 1 96 ? -7.424 -5.997 8.366 1.00 90.69 96 VAL A C 1
ATOM 789 O O . VAL A 1 96 ? -8.151 -5.313 9.083 1.00 90.69 96 VAL A O 1
ATOM 792 N N . ILE A 1 97 ? -7.802 -7.179 7.874 1.00 88.75 97 ILE A N 1
ATOM 793 C CA . ILE A 1 97 ? -9.108 -7.766 8.170 1.00 88.75 97 ILE A CA 1
ATOM 794 C C . ILE A 1 97 ? -9.223 -8.023 9.669 1.00 88.75 97 ILE A C 1
ATOM 796 O O . ILE A 1 97 ? -10.227 -7.642 10.250 1.00 88.75 97 ILE A O 1
ATOM 800 N N . GLU A 1 98 ? -8.213 -8.598 10.313 1.00 88.31 98 GLU A N 1
ATOM 801 C CA . GLU A 1 98 ? -8.233 -8.862 11.755 1.00 88.31 98 GLU A CA 1
ATOM 802 C C . GLU A 1 98 ? -8.315 -7.572 12.578 1.00 88.31 98 GLU A C 1
ATOM 804 O O . GLU A 1 98 ? -9.085 -7.495 13.529 1.00 88.31 98 GLU A O 1
ATOM 809 N N . THR A 1 99 ? -7.570 -6.534 12.189 1.00 87.75 99 THR A N 1
ATOM 810 C CA . THR A 1 99 ? -7.518 -5.272 12.945 1.00 87.75 99 THR A CA 1
ATOM 811 C C . THR A 1 99 ? -8.786 -4.434 12.773 1.00 87.75 99 THR A C 1
ATOM 813 O O . THR A 1 99 ? -9.157 -3.678 13.668 1.00 87.75 99 THR A O 1
ATOM 816 N N . GLN A 1 100 ? -9.429 -4.519 11.605 1.00 84.19 100 GLN A N 1
ATOM 817 C CA . GLN A 1 100 ? -10.602 -3.712 11.253 1.00 84.19 100 GLN A CA 1
ATOM 818 C C . GLN A 1 100 ? -11.919 -4.484 11.349 1.00 84.19 100 GLN A C 1
ATOM 820 O O . GLN A 1 100 ? -12.978 -3.877 11.208 1.00 84.19 100 GLN A O 1
ATOM 825 N N . SER A 1 101 ? -11.881 -5.799 11.569 1.00 70.44 101 SER A N 1
ATOM 826 C CA . SER A 1 101 ? -13.067 -6.566 11.938 1.00 70.44 101 SER A CA 1
ATOM 827 C C . SER A 1 101 ? -13.337 -6.301 13.415 1.00 70.44 101 SER A C 1
ATOM 829 O O . SER A 1 101 ? -12.581 -6.794 14.253 1.00 70.44 101 SER A O 1
ATOM 831 N N . PRO A 1 102 ? -14.388 -5.545 13.784 1.00 60.47 102 PRO A N 1
ATOM 832 C CA . PRO A 1 102 ? -14.877 -5.622 15.145 1.00 60.47 102 PRO A CA 1
ATOM 833 C C . PRO A 1 102 ? -15.309 -7.073 15.342 1.00 60.47 102 PRO A C 1
ATOM 835 O O . PRO A 1 102 ? -16.203 -7.570 14.659 1.00 60.47 102 PRO A O 1
ATOM 838 N N . SER A 1 103 ? -14.609 -7.791 16.212 1.00 55.22 103 SER A N 1
ATOM 839 C CA . SER A 1 103 ? -15.098 -9.054 16.735 1.00 55.22 103 SER A CA 1
ATOM 840 C C . SER A 1 103 ? -16.415 -8.765 17.447 1.00 55.22 103 SER A C 1
ATOM 842 O O . SER A 1 103 ? -16.370 -8.280 18.572 1.00 55.22 103 SER A O 1
ATOM 844 N N . GLU A 1 104 ? -17.537 -8.958 16.753 1.00 50.72 104 GLU A N 1
ATOM 845 C CA . GLU A 1 104 ? -18.852 -9.358 17.271 1.00 50.72 104 GLU A CA 1
ATOM 846 C C . GLU A 1 104 ? -19.901 -9.310 16.145 1.00 50.72 104 GLU A C 1
ATOM 848 O O . GLU A 1 104 ? -20.451 -8.257 15.831 1.00 50.72 104 GLU A O 1
ATOM 853 N N . GLU A 1 105 ? -20.171 -10.477 15.556 1.00 39.56 105 GLU A N 1
ATOM 854 C CA . GLU A 1 105 ? -21.527 -11.045 15.462 1.00 39.56 105 GLU A CA 1
ATOM 855 C C . GLU A 1 105 ? -21.450 -12.551 15.750 1.00 39.56 105 GLU A C 1
ATOM 857 O O . GLU A 1 105 ? -20.550 -13.217 15.184 1.00 39.56 105 GLU A O 1
#

Foldseek 3Di:
DDPPPPPPPVVVVLLVVLVVLVVCCVPCLVVSVVCLVVLLVQCVPPDPSSVVSSLVSLLSSDALVCLVPSLVSLVVSLVVDDPVCNVVSVVSSVVSCVVNDPPDD

Secondary structure (DSSP, 8-state):
---S-SSSTTHHHHHHHHHHHHHHTTT-HHHHHTTHHHHHHHTT-S-HHHHHHHHHHHHHH--TTTHHHHHHHHHHHHHHS-HHHHHHHHHHHHHHHHHHS-S--

Radius of gyration: 15.18 Å; chains: 1; bounding box: 38×35×45 Å